Protein AF-A0A926TKH1-F1 (afdb_monomer)

Radius of gyration: 20.92 Å; Cα contacts (8 Å, |Δi|>4): 70; chains: 1; bounding box: 37×32×60 Å

pLDDT: mean 76.55, std 16.15, range [41.06, 94.56]

Solvent-accessible surface area (backbone atoms only — not comparable to full-atom values): 5679 Å² total; per-residue (Å²): 133,83,76,72,71,71,47,83,56,86,65,41,66,34,16,72,54,29,78,77,42,100,89,53,62,32,79,86,45,72,63,39,63,97,58,100,63,67,95,80,71,41,81,30,86,55,44,77,48,49,66,48,42,74,72,59,52,59,76,69,70,61,82,72,78,67,73,84,77,54,90,64,39,46,70,62,87,96,42,83,43,75,62,79,129

Secondary structure (DSSP, 8-state):
---------GGGGGBTT--S-TT---SS-TT--SSSS-TT--B-TTHHHHHHHHHH-GGGTSTTTT----TTEEEETTEEEE---

Structure (mmCIF, N/CA/C/O backbone):
data_AF-A0A926TKH1-F1
#
_entry.id   AF-A0A926TKH1-F1
#
loop_
_atom_site.group_PDB
_atom_site.id
_atom_site.type_symbol
_atom_site.label_atom_id
_atom_site.label_alt_id
_atom_site.label_comp_id
_atom_site.label_asym_id
_atom_site.label_entity_id
_atom_site.label_seq_id
_atom_site.pdbx_PDB_ins_code
_atom_site.Cartn_x
_atom_site.Cartn_y
_atom_site.Cartn_z
_atom_site.occupancy
_atom_site.B_iso_or_equiv
_atom_site.auth_seq_id
_atom_site.auth_comp_id
_atom_site.auth_asym_id
_atom_site.auth_atom_id
_atom_site.pdbx_PDB_model_num
ATOM 1 N N . MET A 1 1 ? -6.624 19.123 21.819 1.00 41.06 1 MET A N 1
ATOM 2 C CA . MET A 1 1 ? -6.931 17.800 21.246 1.00 41.06 1 MET A CA 1
ATOM 3 C C . MET A 1 1 ? -5.745 17.425 20.391 1.00 41.06 1 MET A C 1
ATOM 5 O O . MET A 1 1 ? -5.561 18.021 19.342 1.00 41.06 1 MET A O 1
ATOM 9 N N . THR A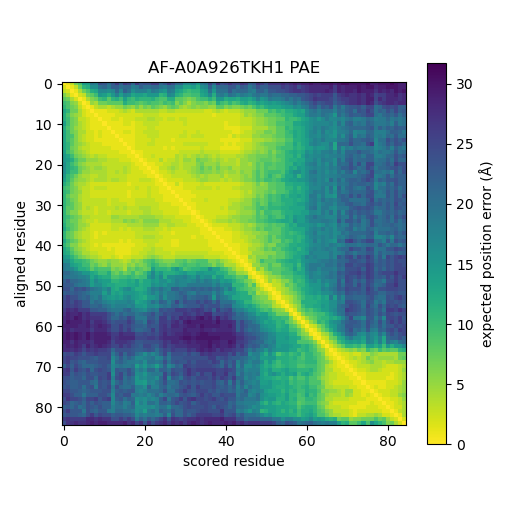 1 2 ? -4.861 16.584 20.914 1.00 51.72 2 THR A N 1
ATOM 10 C CA . THR A 1 2 ? -3.755 16.014 20.144 1.00 51.72 2 THR A CA 1
ATOM 11 C C . THR A 1 2 ? -4.388 15.044 19.160 1.00 51.72 2 THR A C 1
ATOM 13 O O . THR A 1 2 ? -5.032 14.093 19.595 1.00 51.72 2 THR A O 1
ATOM 16 N N .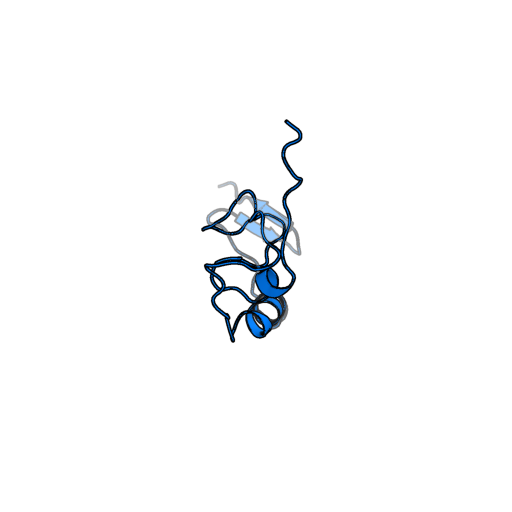 ASP A 1 3 ? -4.291 15.336 17.867 1.00 56.81 3 ASP A N 1
ATOM 17 C CA . ASP A 1 3 ? -4.647 14.378 16.826 1.00 56.81 3 ASP A CA 1
ATOM 18 C C . ASP A 1 3 ? -3.723 13.164 17.016 1.00 56.81 3 ASP A C 1
ATOM 20 O O . ASP A 1 3 ? -2.496 13.345 16.999 1.00 56.81 3 ASP A O 1
ATOM 24 N N . PRO A 1 4 ? -4.243 11.975 17.363 1.00 62.28 4 PRO A N 1
ATOM 25 C CA . PRO A 1 4 ? -3.394 10.811 17.538 1.00 62.28 4 PRO A CA 1
ATOM 26 C C . PRO A 1 4 ? -2.709 10.550 16.202 1.00 62.28 4 PRO A C 1
ATOM 28 O O . PRO A 1 4 ? -3.362 10.405 15.171 1.00 62.28 4 PRO A O 1
ATOM 31 N N . ALA A 1 5 ? -1.376 10.552 16.227 1.00 65.56 5 ALA A N 1
ATOM 32 C CA . ALA A 1 5 ? -0.572 10.259 15.056 1.00 65.56 5 ALA A CA 1
ATOM 33 C C . ALA A 1 5 ? -1.114 9.001 14.368 1.00 65.56 5 ALA A C 1
ATOM 35 O O . ALA A 1 5 ? -1.422 8.018 15.043 1.00 65.56 5 ALA A O 1
ATOM 36 N N . PHE A 1 6 ? -1.232 9.063 13.041 1.00 72.88 6 PHE A N 1
ATOM 37 C CA . PHE A 1 6 ? -1.672 7.958 12.197 1.00 72.88 6 PHE A CA 1
ATOM 38 C C . PHE A 1 6 ? -1.077 6.627 12.686 1.00 72.88 6 PHE A C 1
ATOM 40 O O . PHE A 1 6 ? 0.135 6.409 12.615 1.00 72.88 6 PHE A O 1
ATOM 47 N N . GLN A 1 7 ? -1.936 5.750 13.207 1.00 79.75 7 GLN A N 1
ATOM 48 C CA . GLN A 1 7 ? -1.529 4.459 13.745 1.00 79.75 7 GLN A CA 1
ATOM 49 C C . GLN A 1 7 ? -1.861 3.365 12.737 1.00 79.75 7 GLN A C 1
ATOM 51 O O . GLN A 1 7 ? -3.001 2.918 12.609 1.00 79.75 7 GLN A O 1
ATOM 56 N N . LYS A 1 8 ? -0.834 2.911 12.020 1.00 85.50 8 LYS A N 1
ATOM 57 C CA . LYS A 1 8 ? -0.928 1.712 11.192 1.00 85.50 8 LYS A CA 1
ATOM 58 C C . LYS A 1 8 ? -0.873 0.476 12.089 1.00 85.50 8 LYS A C 1
ATOM 60 O O . LYS A 1 8 ? 0.079 0.305 12.850 1.00 85.50 8 LYS A O 1
ATOM 65 N N . LEU A 1 9 ? -1.880 -0.389 11.997 1.00 90.50 9 LEU A N 1
ATOM 66 C CA . LEU A 1 9 ? -1.887 -1.671 12.702 1.00 90.50 9 LEU A CA 1
ATOM 67 C C . LEU A 1 9 ? -1.026 -2.705 11.952 1.00 90.50 9 LEU A C 1
ATOM 69 O O . LEU A 1 9 ? -0.928 -2.624 10.726 1.00 90.50 9 LEU A O 1
ATOM 73 N N . PRO A 1 10 ? -0.447 -3.713 12.637 1.00 89.50 10 PRO A N 1
ATOM 74 C CA . PRO A 1 10 ? 0.382 -4.736 11.985 1.00 89.50 10 PRO A CA 1
ATOM 75 C C . PRO A 1 10 ? -0.335 -5.492 10.858 1.00 89.50 10 PRO A C 1
ATOM 77 O O . PRO A 1 10 ? 0.275 -5.886 9.871 1.00 89.50 10 PRO A O 1
ATOM 80 N N . GLU A 1 11 ? -1.649 -5.679 10.980 1.00 90.44 11 GLU A N 1
ATOM 81 C CA . GLU A 1 11 ? -2.466 -6.352 9.967 1.00 90.44 11 GLU A CA 1
ATOM 82 C C . GLU A 1 11 ? -2.739 -5.498 8.723 1.00 90.44 11 GLU A C 1
ATOM 84 O O . GLU A 1 11 ? -3.132 -6.041 7.694 1.00 90.44 11 GLU 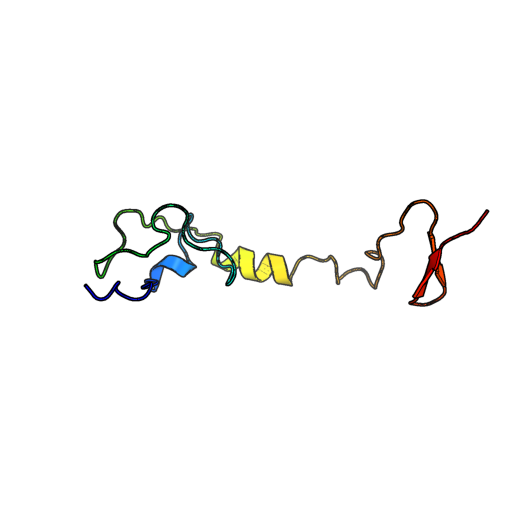A O 1
ATOM 89 N N . CYS A 1 12 ? -2.498 -4.183 8.773 1.00 90.31 12 CYS A N 1
ATOM 90 C CA . CYS A 1 12 ? -2.716 -3.317 7.621 1.00 90.31 12 CYS A CA 1
ATOM 91 C C . CYS A 1 12 ? -1.842 -3.726 6.432 1.00 90.31 12 CYS A C 1
ATOM 93 O O . CYS A 1 12 ? -2.305 -3.615 5.310 1.00 90.31 12 CYS A O 1
ATOM 95 N N . ASP A 1 13 ? -0.621 -4.230 6.628 1.00 86.75 13 ASP A N 1
ATOM 96 C CA . ASP A 1 13 ? 0.269 -4.632 5.520 1.00 86.75 13 ASP A CA 1
ATOM 97 C C . ASP A 1 13 ? -0.261 -5.778 4.651 1.00 86.75 13 ASP A C 1
ATOM 99 O O . ASP A 1 13 ? 0.177 -5.949 3.521 1.00 86.75 13 ASP A O 1
ATOM 103 N N . ARG A 1 14 ? -1.238 -6.525 5.163 1.00 89.19 14 ARG A N 1
ATOM 104 C CA . ARG A 1 14 ? -1.895 -7.642 4.479 1.00 89.19 14 ARG A CA 1
ATOM 105 C C . ARG A 1 14 ? -3.386 -7.386 4.266 1.00 89.19 14 ARG A C 1
ATOM 107 O O . ARG A 1 14 ? -4.156 -8.332 4.169 1.00 89.19 14 ARG A O 1
ATOM 114 N N . CYS A 1 15 ? -3.831 -6.132 4.313 1.00 92.12 15 CYS A N 1
ATOM 115 C CA . CYS A 1 15 ? -5.242 -5.780 4.178 1.00 92.12 15 CYS A CA 1
ATOM 116 C C . CYS A 1 15 ? -5.556 -5.314 2.752 1.00 92.12 15 CYS A C 1
ATOM 118 O O . CYS A 1 15 ? -4.858 -4.442 2.246 1.00 92.12 15 CYS A O 1
ATOM 120 N N . TRP A 1 16 ? -6.671 -5.773 2.171 1.00 91.75 16 TRP A N 1
ATOM 121 C CA . TRP A 1 16 ? -7.172 -5.355 0.844 1.00 91.75 16 TRP A CA 1
ATOM 122 C C . TRP A 1 16 ? -7.250 -3.839 0.647 1.00 91.75 16 TRP A C 1
ATOM 124 O O . TRP A 1 16 ? -7.177 -3.338 -0.471 1.00 91.75 16 TRP A O 1
ATOM 134 N N . PHE A 1 17 ? -7.471 -3.100 1.733 1.00 92.31 17 PHE A N 1
ATOM 135 C CA . PHE A 1 17 ? -7.687 -1.658 1.684 1.00 92.31 17 PHE A CA 1
ATOM 136 C C . PHE A 1 17 ? -6.417 -0.841 1.898 1.00 92.31 17 PHE A C 1
ATOM 138 O O . PHE A 1 17 ? -6.475 0.384 1.809 1.00 92.31 17 PHE A O 1
ATOM 145 N N . ASN A 1 18 ? -5.288 -1.487 2.201 1.00 89.31 18 ASN A N 1
ATOM 146 C CA . ASN A 1 18 ? -4.004 -0.824 2.349 1.00 89.31 18 ASN A CA 1
ATOM 147 C C . ASN A 1 18 ? -3.095 -1.186 1.161 1.00 89.31 18 ASN A C 1
ATOM 149 O O . ASN A 1 18 ? -2.623 -2.315 1.084 1.00 89.31 18 ASN A O 1
ATOM 153 N N . PRO A 1 19 ? -2.776 -0.230 0.278 1.00 81.44 19 PRO A N 1
ATOM 154 C CA . PRO A 1 19 ? -2.066 -0.492 -0.977 1.00 81.44 19 PRO A CA 1
ATOM 155 C C . PRO A 1 19 ? -0.575 -0.844 -0.819 1.00 81.44 19 PRO A C 1
ATOM 157 O O . PRO A 1 19 ? 0.142 -0.903 -1.812 1.00 81.44 19 PRO A O 1
ATOM 160 N N . GLY A 1 20 ? -0.061 -0.994 0.408 1.00 78.38 20 GLY A N 1
ATOM 161 C CA . GLY A 1 20 ? 1.336 -1.377 0.658 1.00 78.38 20 GLY A CA 1
ATOM 162 C C . GLY A 1 20 ? 2.388 -0.358 0.188 1.00 78.38 20 GLY A C 1
ATOM 163 O O . GLY A 1 20 ? 3.579 -0.661 0.198 1.00 78.38 20 GLY A O 1
ATOM 164 N N . SER A 1 21 ? 1.966 0.847 -0.208 1.00 80.06 21 SER A N 1
ATOM 165 C CA . SER A 1 21 ? 2.826 1.924 -0.705 1.00 80.06 21 SER A CA 1
ATOM 166 C C . SER A 1 21 ? 3.085 2.963 0.389 1.00 80.06 21 SER A C 1
ATOM 168 O O . SER A 1 21 ? 2.144 3.362 1.071 1.00 80.06 21 SER A O 1
ATOM 170 N N . PRO A 1 22 ? 4.317 3.481 0.540 1.00 76.06 22 PRO A N 1
ATOM 171 C CA . PRO A 1 22 ? 4.607 4.553 1.495 1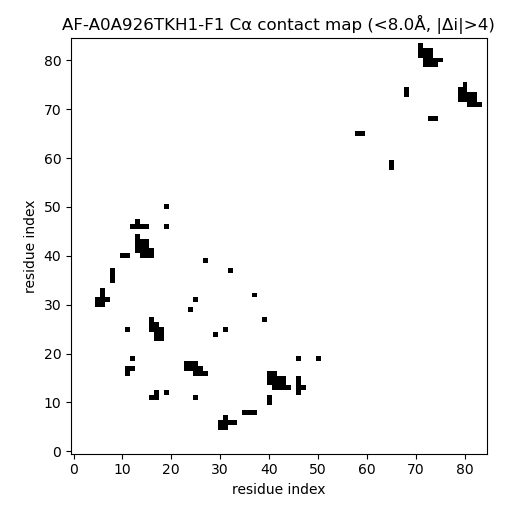.00 76.06 22 PRO A CA 1
ATOM 172 C C . PRO A 1 22 ? 3.946 5.890 1.122 1.00 76.06 22 PRO A C 1
ATOM 174 O O . PRO A 1 22 ? 3.903 6.800 1.947 1.00 76.06 22 PRO A O 1
ATOM 177 N N . TYR A 1 23 ? 3.440 6.019 -0.108 1.00 80.50 23 TYR A N 1
ATOM 178 C CA . TYR A 1 23 ? 2.804 7.236 -0.614 1.00 80.50 23 TYR A CA 1
ATOM 179 C C . TYR A 1 23 ? 1.275 7.200 -0.551 1.00 80.50 23 TYR A C 1
ATOM 181 O O . TYR A 1 23 ? 0.633 8.219 -0.798 1.00 80.50 23 TYR A O 1
ATOM 189 N N . LEU A 1 24 ? 0.682 6.044 -0.250 1.00 83.56 24 LEU A N 1
ATOM 190 C CA . LEU A 1 24 ? -0.764 5.854 -0.224 1.00 83.56 24 LEU A CA 1
ATOM 191 C C . LEU A 1 24 ? -1.189 5.280 1.131 1.00 83.56 24 LEU A C 1
ATOM 193 O O . LEU A 1 24 ? -0.472 4.498 1.744 1.00 83.56 24 LEU A O 1
ATOM 197 N N . CYS A 1 25 ? -2.366 5.676 1.606 1.00 85.75 25 CYS A N 1
ATOM 198 C CA . CYS A 1 25 ? -2.915 5.222 2.883 1.00 85.75 25 CYS A CA 1
ATOM 199 C C . CYS A 1 25 ? -4.125 4.301 2.679 1.00 85.75 25 CYS A C 1
ATOM 201 O O . CYS A 1 25 ? -4.593 4.099 1.557 1.00 85.75 25 CYS A O 1
ATOM 203 N N . CYS A 1 26 ? -4.630 3.738 3.781 1.00 90.12 26 CYS A N 1
ATOM 204 C CA . CYS A 1 26 ? -5.849 2.937 3.773 1.00 90.12 26 CYS A CA 1
ATOM 205 C C . CYS A 1 26 ? -7.037 3.754 3.247 1.00 90.12 26 CYS A C 1
ATOM 207 O O . CYS A 1 26 ? -7.321 4.832 3.769 1.00 90.12 26 CYS A O 1
ATOM 209 N N . SER A 1 27 ? -7.773 3.222 2.268 1.00 91.56 27 SER A N 1
ATOM 210 C CA . SER A 1 27 ? -8.911 3.932 1.663 1.00 91.56 27 SER A CA 1
ATOM 211 C C . SER A 1 27 ? -10.127 4.052 2.586 1.00 91.56 27 SER A C 1
ATOM 213 O O . SER A 1 27 ? -10.976 4.913 2.370 1.00 91.56 27 SER A O 1
ATOM 215 N N . VAL A 1 28 ? -10.235 3.180 3.593 1.00 94.31 28 VAL A N 1
ATOM 216 C CA . VAL A 1 28 ? -11.360 3.157 4.545 1.00 94.31 28 VAL A CA 1
ATOM 217 C C . VAL A 1 28 ? -11.072 4.040 5.762 1.00 94.31 28 VAL A C 1
ATOM 219 O O . VAL A 1 28 ? -11.947 4.772 6.213 1.00 94.31 28 VAL A O 1
ATOM 222 N N . HIS A 1 29 ? -9.830 4.010 6.256 1.00 91.56 29 HIS A N 1
ATOM 223 C CA . HIS A 1 29 ? -9.393 4.722 7.464 1.00 91.56 29 HIS A CA 1
ATOM 224 C C . HIS A 1 29 ? -8.120 5.538 7.189 1.00 91.56 29 HIS A C 1
ATOM 226 O O . HIS A 1 29 ? -7.041 5.162 7.657 1.00 91.56 29 HIS A O 1
ATOM 232 N N . PRO A 1 30 ? -8.203 6.652 6.437 1.00 86.81 30 PRO A N 1
ATOM 233 C CA . PRO A 1 30 ? -7.028 7.436 6.041 1.00 86.81 30 PRO A CA 1
ATOM 234 C C . PRO A 1 30 ? -6.303 8.088 7.229 1.00 86.81 30 PRO A C 1
ATOM 236 O O . PRO A 1 30 ? -5.107 8.351 7.154 1.00 86.81 30 PRO A O 1
ATOM 239 N N . THR A 1 31 ? -7.000 8.307 8.347 1.00 86.56 31 THR A N 1
ATOM 240 C CA . THR A 1 31 ? -6.434 8.838 9.601 1.00 86.56 31 THR A CA 1
ATOM 241 C C . THR A 1 31 ? -6.059 7.745 10.607 1.00 86.56 31 THR A C 1
ATOM 243 O O . THR A 1 31 ? -5.626 8.049 11.714 1.00 86.56 31 THR A O 1
ATOM 246 N N . GLY A 1 32 ? -6.216 6.468 10.246 1.00 87.06 32 GLY A N 1
ATOM 247 C CA . GLY A 1 32 ? -6.060 5.343 11.166 1.00 87.06 32 GLY A CA 1
ATOM 248 C C . GLY A 1 32 ? -7.273 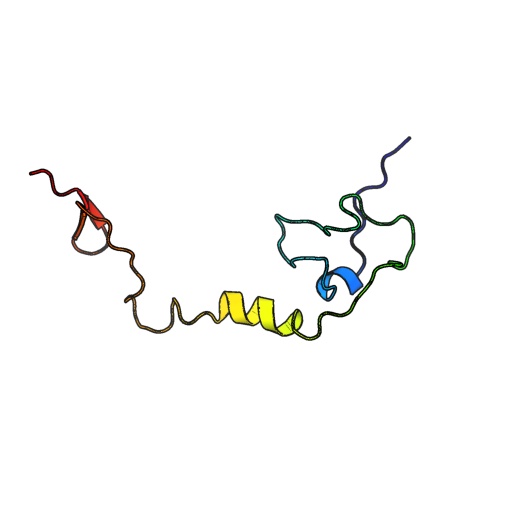5.129 12.079 1.00 87.06 32 GLY A C 1
ATOM 249 O O . GLY A 1 32 ? -8.161 5.977 12.199 1.00 87.06 32 GLY A O 1
ATOM 250 N N . VAL A 1 33 ? -7.315 3.958 12.713 1.00 89.81 33 VAL A N 1
ATOM 251 C CA . VAL A 1 33 ? -8.358 3.569 13.675 1.00 89.81 33 VAL A CA 1
ATOM 252 C C . VAL A 1 33 ? -7.894 3.845 15.108 1.00 89.81 33 VAL A C 1
ATOM 254 O O . VAL A 1 33 ? -6.702 3.812 15.393 1.00 89.81 33 VAL A O 1
ATOM 257 N N . GLN A 1 34 ? -8.833 4.101 16.022 1.00 86.75 34 GLN A N 1
ATOM 258 C CA . GLN A 1 34 ? -8.539 4.413 17.435 1.00 86.75 34 GLN A CA 1
ATOM 259 C C . GLN A 1 34 ? -8.434 3.167 18.336 1.00 86.75 34 GLN A C 1
ATOM 261 O O . GLN A 1 34 ? -8.258 3.280 19.547 1.00 86.75 34 GLN A O 1
ATOM 266 N N . SER A 1 35 ? -8.595 1.977 17.761 1.00 85.50 35 SER A N 1
ATOM 267 C CA . SER A 1 35 ? -8.561 0.682 18.444 1.00 85.50 35 SER A CA 1
ATOM 268 C C . SER A 1 35 ? -7.283 -0.090 18.125 1.00 85.50 35 SER A C 1
ATOM 270 O O . SER A 1 35 ? -6.573 0.199 17.167 1.00 85.50 35 SER A O 1
ATOM 272 N N . ASP A 1 36 ? -7.022 -1.135 18.906 1.00 90.38 36 ASP A N 1
ATOM 273 C CA . ASP A 1 36 ? -5.951 -2.109 18.671 1.00 90.38 36 ASP A CA 1
ATOM 274 C C . ASP A 1 36 ? -6.258 -3.103 17.531 1.00 90.38 36 ASP A C 1
ATOM 276 O O . ASP A 1 36 ? -5.406 -3.913 17.168 1.00 90.38 36 ASP A O 1
ATOM 280 N N . ARG A 1 37 ? -7.472 -3.049 16.969 1.00 91.31 37 ARG A N 1
ATOM 281 C CA . ARG A 1 37 ? -7.959 -3.899 15.871 1.00 91.31 37 ARG A CA 1
ATOM 282 C C . ARG A 1 37 ? -8.735 -3.079 14.853 1.00 91.31 37 ARG A C 1
ATOM 284 O O . ARG A 1 37 ? -9.482 -2.182 15.249 1.00 91.31 37 ARG A O 1
ATOM 291 N N . CYS A 1 38 ? -8.617 -3.399 13.567 1.00 92.81 38 CYS A N 1
ATOM 292 C CA . CYS A 1 38 ? -9.403 -2.739 12.529 1.00 92.81 38 CYS A CA 1
ATOM 293 C C . CYS A 1 38 ? -10.744 -3.470 12.317 1.00 92.81 38 CYS A C 1
ATOM 295 O O . CYS A 1 38 ? -10.739 -4.667 12.023 1.00 92.81 38 CYS A O 1
ATOM 297 N N . PRO A 1 39 ? -11.900 -2.786 12.411 1.00 94.06 39 PRO A N 1
ATOM 298 C CA . PRO A 1 39 ? -13.200 -3.412 12.151 1.00 94.06 39 PRO A CA 1
ATOM 299 C C . PRO A 1 39 ? -13.396 -3.805 10.677 1.00 94.06 39 PRO A C 1
ATOM 301 O O . PRO A 1 39 ? -14.198 -4.686 10.382 1.00 94.06 39 PRO A O 1
ATOM 304 N N . ASP A 1 40 ? -12.643 -3.182 9.767 1.00 94.56 40 ASP A N 1
ATOM 305 C CA . ASP A 1 40 ? -12.724 -3.393 8.319 1.00 94.56 40 ASP A CA 1
ATOM 306 C C . ASP A 1 40 ? -11.559 -4.227 7.768 1.00 94.56 40 ASP A C 1
ATOM 308 O O . ASP A 1 40 ? -11.356 -4.282 6.554 1.00 94.56 40 ASP A O 1
ATOM 312 N N . PHE A 1 41 ? -10.770 -4.869 8.639 1.00 94.25 41 PHE A N 1
ATOM 313 C CA . PHE A 1 41 ? -9.674 -5.728 8.202 1.00 94.25 41 PHE A CA 1
ATOM 314 C C . PHE A 1 41 ? -10.191 -6.853 7.297 1.00 94.25 41 PHE A C 1
ATOM 316 O O . PHE A 1 41 ? -11.075 -7.628 7.668 1.00 94.25 41 PHE A O 1
ATOM 323 N N . ARG A 1 42 ? -9.606 -6.950 6.102 1.00 94.00 42 ARG A N 1
ATOM 324 C CA . ARG A 1 42 ? -9.841 -8.037 5.151 1.00 94.00 42 ARG A CA 1
ATOM 325 C C . ARG A 1 42 ? -8.509 -8.506 4.616 1.00 94.00 42 ARG A C 1
ATOM 327 O O . ARG A 1 42 ? -7.825 -7.742 3.943 1.00 94.00 42 ARG A O 1
ATOM 334 N N . GLU A 1 43 ? -8.158 -9.744 4.930 1.00 91.81 43 GLU A N 1
ATOM 335 C CA . GLU A 1 43 ? -6.881 -10.314 4.526 1.00 91.81 43 GLU A CA 1
ATOM 336 C C . GLU A 1 43 ? -6.778 -10.420 3.003 1.00 91.81 43 GLU A C 1
ATOM 338 O O . GLU A 1 43 ? -7.636 -11.004 2.338 1.00 91.81 43 GLU A O 1
ATOM 343 N N . ASP A 1 44 ? -5.724 -9.827 2.461 1.00 86.81 44 ASP A N 1
ATOM 344 C CA . ASP A 1 44 ? -5.295 -9.995 1.087 1.00 86.81 44 ASP A CA 1
ATOM 345 C C . ASP A 1 44 ? -4.224 -11.079 1.048 1.00 86.81 44 ASP A C 1
ATOM 347 O O . ASP A 1 44 ? -3.053 -10.843 1.351 1.00 86.81 44 ASP A O 1
ATOM 351 N N . ALA A 1 45 ? -4.644 -12.289 0.682 1.00 77.31 45 ALA A N 1
ATOM 352 C CA . ALA A 1 45 ? -3.739 -13.419 0.516 1.00 77.31 45 ALA A CA 1
ATOM 353 C C . ALA A 1 45 ? -2.678 -13.168 -0.573 1.00 77.31 45 ALA A C 1
ATOM 355 O O . ALA A 1 45 ? -1.622 -13.791 -0.525 1.00 77.31 45 ALA A O 1
ATOM 356 N N . ALA A 1 46 ? -2.931 -12.251 -1.515 1.00 72.81 46 ALA A N 1
ATOM 357 C CA . ALA A 1 46 ? -1.999 -11.885 -2.575 1.00 72.81 46 ALA A CA 1
ATOM 358 C C . ALA A 1 46 ? -1.072 -10.716 -2.194 1.00 72.81 46 ALA A C 1
ATOM 360 O O . ALA A 1 46 ? -0.088 -10.480 -2.891 1.00 72.81 46 ALA A O 1
ATOM 361 N N . ALA A 1 47 ? -1.309 -9.998 -1.088 1.00 66.44 47 ALA A N 1
ATOM 362 C CA . ALA A 1 47 ? -0.478 -8.849 -0.703 1.00 66.44 47 ALA A CA 1
ATOM 363 C C . ALA A 1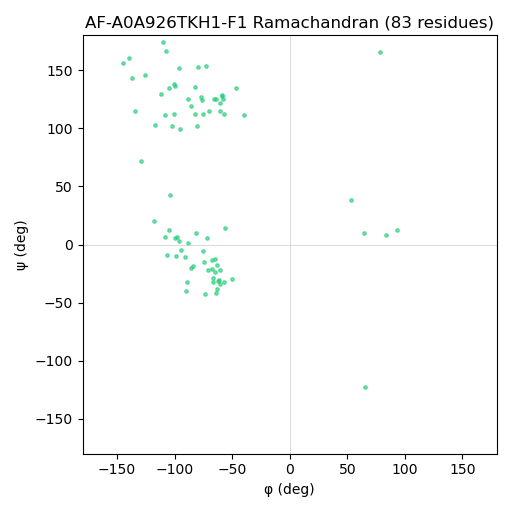 47 ? 0.992 -9.227 -0.433 1.00 66.44 47 ALA A C 1
ATOM 365 O O . ALA A 1 47 ? 1.897 -8.439 -0.708 1.00 66.44 47 ALA A O 1
ATOM 366 N N . ALA A 1 48 ? 1.249 -10.450 0.048 1.00 60.97 48 ALA A N 1
ATOM 367 C CA . ALA A 1 48 ? 2.611 -10.971 0.202 1.00 60.97 48 A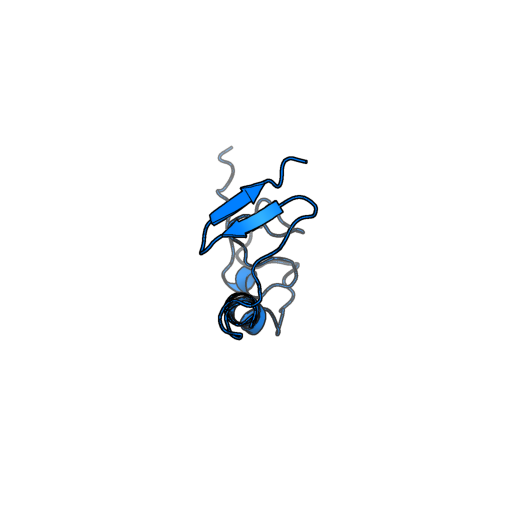LA A CA 1
ATOM 368 C C . ALA A 1 48 ? 3.325 -11.182 -1.150 1.00 60.97 48 ALA A C 1
ATOM 370 O O . ALA A 1 48 ? 4.551 -11.062 -1.229 1.00 60.97 48 ALA A O 1
ATOM 371 N N . ASP A 1 49 ? 2.559 -11.460 -2.205 1.00 58.03 49 ASP A N 1
ATOM 372 C CA . ASP A 1 49 ? 3.062 -11.706 -3.554 1.00 58.03 49 ASP A CA 1
ATOM 373 C C . ASP A 1 49 ? 3.167 -10.410 -4.369 1.00 58.03 49 ASP A C 1
ATOM 375 O O . ASP A 1 49 ? 4.124 -10.258 -5.118 1.00 58.03 49 ASP A O 1
ATOM 379 N N . GLN A 1 50 ? 2.299 -9.414 -4.155 1.00 56.66 50 GLN A N 1
ATOM 380 C CA . GLN A 1 50 ? 2.314 -8.145 -4.903 1.00 56.66 50 GLN A CA 1
ATOM 381 C C . GLN A 1 50 ? 3.593 -7.314 -4.709 1.00 56.66 50 GLN A C 1
ATOM 383 O O . GLN A 1 50 ? 4.099 -6.729 -5.666 1.00 56.66 50 GLN A O 1
ATOM 388 N N . GLN A 1 51 ? 4.166 -7.267 -3.497 1.00 55.25 51 GLN A N 1
ATOM 389 C CA . GLN A 1 51 ? 5.460 -6.595 -3.282 1.00 55.25 51 GLN A CA 1
ATOM 390 C C . GLN A 1 51 ? 6.604 -7.314 -4.005 1.00 55.25 51 GLN A C 1
ATOM 392 O O . GLN A 1 51 ? 7.559 -6.676 -4.455 1.00 55.25 51 GLN A O 1
ATOM 397 N N . ARG A 1 52 ? 6.504 -8.642 -4.130 1.00 52.28 52 ARG A N 1
ATOM 398 C CA . ARG A 1 52 ? 7.438 -9.434 -4.924 1.00 52.28 52 ARG A CA 1
ATOM 399 C C . ARG A 1 52 ? 7.194 -9.226 -6.403 1.00 52.28 52 ARG A C 1
ATOM 401 O O . ARG A 1 52 ? 8.175 -9.017 -7.086 1.00 52.28 52 ARG A O 1
ATOM 408 N N . GLU A 1 53 ? 5.954 -9.198 -6.879 1.00 55.00 53 GLU A N 1
ATOM 409 C CA . GLU A 1 53 ? 5.615 -8.951 -8.282 1.00 55.00 53 GLU A CA 1
ATOM 410 C C . GLU A 1 53 ? 6.027 -7.556 -8.735 1.00 55.00 53 GLU A C 1
ATOM 412 O O . GLU A 1 53 ? 6.623 -7.453 -9.788 1.00 55.00 53 GLU A O 1
ATOM 417 N N . PHE A 1 54 ? 5.848 -6.486 -7.956 1.00 55.09 54 PHE A N 1
ATOM 418 C CA . PHE A 1 54 ? 6.332 -5.158 -8.370 1.00 55.09 54 PHE A CA 1
ATOM 419 C C . PHE A 1 54 ? 7.866 -5.113 -8.534 1.00 55.09 54 PHE A C 1
ATOM 421 O O . PHE A 1 54 ? 8.381 -4.409 -9.399 1.00 55.09 54 PHE A O 1
ATOM 428 N N . MET A 1 55 ? 8.599 -5.903 -7.740 1.00 52.44 55 MET A N 1
ATOM 429 C CA . MET A 1 55 ? 10.054 -6.099 -7.859 1.00 52.44 55 MET A CA 1
ATOM 430 C C . MET A 1 55 ? 10.452 -7.198 -8.863 1.00 52.44 55 MET A C 1
ATOM 432 O O . MET A 1 55 ? 11.598 -7.233 -9.305 1.00 52.44 55 MET A O 1
ATOM 436 N N . ALA A 1 56 ? 9.534 -8.105 -9.191 1.00 52.72 56 ALA A N 1
ATOM 437 C CA . ALA A 1 56 ? 9.709 -9.261 -10.069 1.00 52.72 56 ALA A CA 1
ATOM 438 C C . ALA A 1 56 ? 8.997 -9.083 -11.414 1.00 52.72 56 ALA A C 1
ATOM 440 O O . ALA A 1 56 ? 8.984 -10.010 -12.221 1.00 52.72 56 ALA A O 1
ATOM 441 N N . LEU A 1 57 ? 8.442 -7.896 -11.679 1.00 48.88 57 LEU A N 1
ATOM 442 C CA . LEU A 1 57 ? 8.046 -7.485 -13.006 1.00 48.88 57 LEU A CA 1
ATOM 443 C C . LEU A 1 57 ? 9.307 -7.590 -13.852 1.00 48.88 57 LEU A C 1
ATOM 445 O O . LEU A 1 57 ? 10.265 -6.831 -13.703 1.00 48.88 57 LEU A O 1
ATOM 449 N N . GLU A 1 58 ? 9.266 -8.547 -14.765 1.00 45.25 58 GLU A N 1
ATOM 450 C CA . GLU A 1 58 ? 10.233 -8.846 -15.814 1.00 45.25 58 GLU A CA 1
ATOM 451 C C . GLU A 1 58 ? 10.521 -7.658 -16.756 1.00 45.25 58 GLU A C 1
ATOM 453 O O . GLU A 1 58 ? 11.156 -7.824 -17.790 1.00 45.25 58 GLU A O 1
ATOM 458 N N . TRP A 1 59 ? 10.135 -6.428 -16.403 1.00 50.34 59 TRP A N 1
ATOM 459 C CA . TRP A 1 59 ? 10.509 -5.200 -17.104 1.00 50.34 59 TRP A CA 1
ATOM 460 C C . TRP A 1 59 ? 12.026 -4.917 -17.043 1.00 50.34 59 TRP A C 1
ATOM 462 O O . TRP A 1 59 ? 12.544 -4.121 -17.821 1.00 50.34 59 TRP A O 1
ATOM 472 N N . VAL A 1 60 ? 12.754 -5.636 -16.177 1.00 49.75 60 VAL A N 1
ATOM 473 C CA . VAL A 1 60 ? 14.230 -5.698 -16.122 1.00 49.75 60 VAL A CA 1
ATOM 474 C C . VAL A 1 60 ? 14.812 -7.022 -16.641 1.00 49.75 60 VAL A C 1
ATOM 476 O O . VAL A 1 60 ? 16.029 -7.135 -16.781 1.00 49.75 60 VAL A O 1
ATOM 479 N N . ALA A 1 61 ? 13.982 -8.034 -16.912 1.00 47.25 61 ALA A N 1
ATOM 480 C CA . ALA A 1 61 ? 14.452 -9.397 -17.174 1.00 47.25 61 ALA A CA 1
ATOM 481 C C . ALA A 1 61 ? 14.882 -9.631 -18.632 1.00 47.25 61 ALA A C 1
ATOM 483 O O . ALA A 1 61 ? 15.664 -10.541 -18.891 1.00 47.25 61 ALA A O 1
ATOM 484 N N . ASP A 1 62 ? 14.454 -8.773 -19.563 1.00 48.09 62 ASP A N 1
ATOM 485 C CA . ASP A 1 62 ? 14.721 -8.930 -20.999 1.00 48.09 62 ASP A CA 1
ATOM 486 C C . ASP A 1 62 ? 15.812 -7.971 -21.514 1.00 48.09 62 ASP A C 1
ATOM 488 O O . ASP A 1 62 ? 15.694 -7.340 -22.566 1.00 48.09 62 ASP A O 1
ATOM 492 N N . GLY A 1 63 ? 16.887 -7.817 -20.732 1.00 50.34 63 GLY A N 1
ATOM 493 C CA . GLY A 1 63 ? 18.152 -7.234 -21.197 1.00 50.34 63 GLY A CA 1
ATOM 494 C C . GLY A 1 63 ? 18.050 -5.861 -21.878 1.00 50.34 63 GLY A C 1
ATOM 495 O O . GLY A 1 63 ? 18.757 -5.624 -22.854 1.00 50.34 63 GLY A O 1
ATOM 496 N N . GLY A 1 64 ? 17.175 -4.970 -21.396 1.00 50.12 64 GLY A N 1
ATOM 497 C CA . GLY A 1 64 ? 17.091 -3.581 -21.872 1.00 50.12 64 GLY A CA 1
ATOM 498 C C . GLY A 1 64 ? 16.092 -3.298 -23.002 1.00 50.12 64 GLY A C 1
ATOM 499 O O . GLY A 1 64 ? 16.109 -2.203 -23.551 1.00 50.12 64 GLY A O 1
ATOM 500 N N . LYS A 1 65 ? 15.179 -4.217 -23.342 1.00 52.50 65 LYS A N 1
ATOM 501 C CA . LYS A 1 65 ? 14.133 -3.982 -24.369 1.00 52.50 65 LYS A CA 1
ATOM 502 C C . LYS A 1 65 ? 12.899 -3.204 -23.873 1.00 52.50 65 LYS A C 1
ATOM 504 O O . LYS A 1 65 ? 11.890 -3.151 -24.566 1.00 52.50 65 LYS A O 1
ATOM 509 N N . GLY A 1 66 ? 12.956 -2.636 -22.668 1.00 54.34 66 GLY A N 1
ATOM 510 C CA . GLY A 1 66 ? 11.879 -1.837 -22.067 1.00 54.34 66 GLY A CA 1
ATOM 511 C C . GLY A 1 66 ? 12.055 -0.324 -22.216 1.00 54.34 66 GLY A C 1
ATOM 512 O O . GLY A 1 66 ? 11.307 0.432 -21.598 1.00 54.34 66 GLY A O 1
ATOM 513 N N . LEU A 1 67 ? 13.056 0.133 -22.972 1.00 65.00 67 LEU A N 1
ATOM 514 C CA . LEU A 1 67 ? 13.324 1.558 -23.119 1.00 65.00 67 LEU A CA 1
ATOM 515 C C . LEU A 1 67 ? 12.282 2.177 -24.064 1.00 65.00 67 LEU A C 1
ATOM 517 O O . LEU A 1 67 ? 12.200 1.825 -25.236 1.00 65.00 67 LEU A O 1
ATOM 521 N N . TRP A 1 68 ? 11.423 3.035 -23.520 1.00 75.81 68 TRP A N 1
ATOM 522 C CA . TRP A 1 68 ? 10.326 3.669 -24.251 1.00 75.81 68 TRP A CA 1
ATOM 523 C C . TRP A 1 68 ? 10.845 4.617 -25.342 1.00 75.81 68 TRP A C 1
ATOM 525 O O . TRP A 1 68 ? 11.570 5.552 -25.023 1.00 75.81 68 TRP A O 1
ATOM 535 N N . GLU A 1 69 ? 10.428 4.428 -26.597 1.00 75.81 69 GLU A N 1
ATOM 536 C CA . GLU A 1 69 ? 10.746 5.327 -27.717 1.00 75.81 69 GLU A CA 1
ATOM 537 C C . GLU A 1 69 ? 9.555 6.263 -28.022 1.00 75.81 69 GLU A C 1
ATOM 539 O O . GLU A 1 69 ? 8.504 5.786 -28.456 1.00 75.81 69 GLU A O 1
ATOM 544 N N . PRO A 1 70 ? 9.667 7.584 -27.788 1.00 81.31 70 PRO A N 1
ATOM 545 C CA . PRO A 1 70 ? 8.650 8.548 -28.207 1.00 81.31 70 PRO A CA 1
ATOM 546 C C . PRO A 1 70 ? 8.632 8.789 -29.713 1.00 81.31 70 PRO A C 1
ATOM 548 O O . PRO A 1 70 ? 9.673 8.812 -30.366 1.00 81.31 70 PRO A O 1
ATOM 551 N N . ASP A 1 71 ? 7.467 9.181 -30.228 1.00 88.44 71 ASP A N 1
ATOM 552 C CA . ASP A 1 71 ? 7.373 9.818 -31.541 1.00 88.44 71 ASP A CA 1
ATOM 553 C C . ASP A 1 71 ? 8.219 11.105 -31.579 1.00 88.44 71 ASP A C 1
ATOM 555 O O . ASP A 1 71 ? 8.081 11.992 -30.733 1.00 88.44 71 ASP A O 1
ATOM 559 N N . GLY A 1 72 ? 9.095 11.219 -32.581 1.00 90.31 72 GLY A N 1
ATOM 560 C CA . GLY A 1 72 ? 9.944 12.399 -32.782 1.00 90.31 72 GLY A CA 1
ATOM 561 C C . GLY A 1 72 ? 11.233 12.429 -31.954 1.00 90.31 72 GLY A C 1
ATOM 562 O O . GLY A 1 72 ? 11.939 13.436 -31.978 1.00 90.31 72 GLY A O 1
ATOM 563 N N . ALA A 1 73 ? 11.591 11.349 -31.258 1.00 89.88 73 ALA A N 1
ATOM 564 C CA . ALA A 1 73 ? 12.913 11.208 -30.653 1.00 89.88 73 ALA A CA 1
ATOM 565 C C . ALA A 1 73 ? 13.448 9.781 -30.816 1.00 89.88 73 ALA A C 1
ATOM 567 O O . ALA A 1 73 ? 12.701 8.845 -31.077 1.00 89.88 73 ALA A O 1
ATOM 568 N N . SER A 1 74 ? 14.757 9.613 -30.684 1.00 88.12 74 SER A N 1
ATOM 569 C CA . SER A 1 74 ? 15.408 8.303 -30.748 1.00 88.12 74 SER A CA 1
ATOM 570 C C . SER A 1 74 ? 16.587 8.240 -29.791 1.00 88.12 74 SER A C 1
ATOM 572 O O . SER A 1 74 ? 17.147 9.272 -29.423 1.00 88.12 74 SER A O 1
ATOM 574 N N . TYR A 1 75 ? 16.966 7.036 -29.371 1.00 86.94 75 TYR A N 1
ATOM 575 C CA . TYR A 1 75 ? 18.145 6.859 -28.531 1.00 86.94 75 TYR A CA 1
ATOM 576 C C . TYR A 1 75 ? 19.430 6.828 -29.362 1.00 86.94 75 TYR A C 1
ATOM 578 O O . TYR A 1 75 ? 19.525 6.124 -30.368 1.00 86.94 75 TYR A O 1
ATOM 586 N N . TYR A 1 76 ? 20.450 7.548 -28.899 1.00 85.12 76 TYR A N 1
ATOM 587 C CA . TYR A 1 76 ? 21.829 7.433 -29.358 1.00 85.12 76 TYR A CA 1
ATOM 588 C C . TYR A 1 76 ? 22.696 6.970 -28.182 1.00 85.12 76 TYR A C 1
ATOM 590 O O . TYR A 1 76 ? 23.011 7.738 -27.273 1.00 85.12 76 TYR A O 1
ATOM 598 N N . GLY A 1 77 ? 23.053 5.683 -28.173 1.00 85.12 77 GLY A N 1
ATOM 599 C CA . GLY A 1 77 ? 23.602 5.046 -26.974 1.00 85.12 77 GLY A CA 1
ATOM 600 C C . GLY A 1 77 ? 22.543 4.998 -25.871 1.00 85.12 77 GLY A C 1
ATOM 601 O O . GLY A 1 77 ? 21.457 4.476 -26.102 1.00 85.12 77 GLY A O 1
ATOM 602 N N . ASP A 1 78 ? 22.852 5.586 -24.714 1.00 82.62 78 ASP A N 1
ATOM 603 C CA . ASP A 1 78 ? 21.942 5.671 -23.561 1.00 82.62 78 ASP A CA 1
ATOM 604 C C . ASP A 1 78 ? 21.232 7.042 -23.452 1.00 82.62 78 ASP A C 1
ATOM 606 O O . ASP A 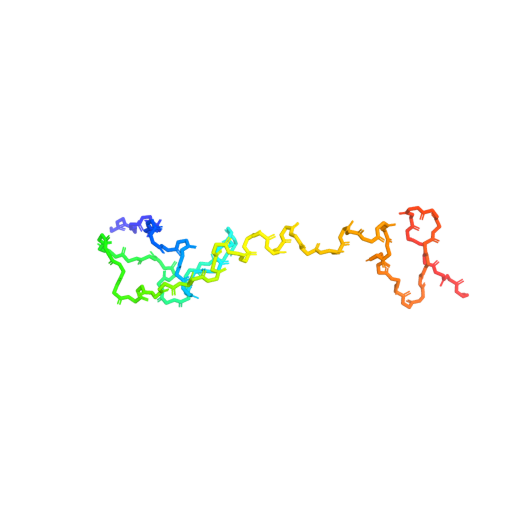1 78 ? 20.529 7.307 -22.476 1.00 82.62 78 ASP A O 1
ATOM 610 N N . GLU A 1 79 ? 21.418 7.938 -24.430 1.00 85.94 79 GLU A N 1
ATOM 611 C CA . GLU A 1 79 ? 20.848 9.292 -24.433 1.00 85.94 79 GLU A CA 1
ATOM 612 C C . GLU A 1 79 ? 19.666 9.408 -25.405 1.00 85.94 79 GLU A C 1
ATOM 614 O O . GLU A 1 79 ? 19.747 8.957 -26.546 1.00 85.94 79 GLU A O 1
ATOM 619 N N . LEU A 1 80 ? 18.570 10.035 -24.966 1.00 88.12 80 LEU A N 1
ATOM 620 C CA . LEU A 1 80 ? 17.403 10.319 -25.804 1.00 88.12 80 LEU A CA 1
ATOM 621 C C . LEU A 1 80 ? 17.608 11.636 -26.568 1.00 88.12 80 LEU A C 1
ATOM 623 O O . LEU A 1 80 ? 17.718 12.700 -25.960 1.00 88.12 80 LEU A O 1
ATOM 627 N N . VAL A 1 81 ? 17.610 11.570 -27.898 1.00 91.94 81 VAL A N 1
ATOM 628 C CA . VAL A 1 81 ? 17.849 12.702 -28.802 1.00 91.94 81 VAL A CA 1
ATOM 629 C C . VAL A 1 81 ? 16.570 13.053 -29.560 1.00 91.94 81 VAL A C 1
ATOM 631 O O . VAL A 1 81 ? 15.943 12.186 -30.167 1.00 91.94 81 VAL A O 1
ATOM 634 N N . ILE A 1 82 ? 16.189 14.335 -29.551 1.00 92.44 82 ILE A N 1
ATOM 635 C CA . ILE A 1 82 ? 15.028 14.847 -30.294 1.00 92.44 82 ILE A CA 1
ATOM 636 C C . ILE A 1 82 ? 15.381 14.981 -31.779 1.00 92.44 82 ILE A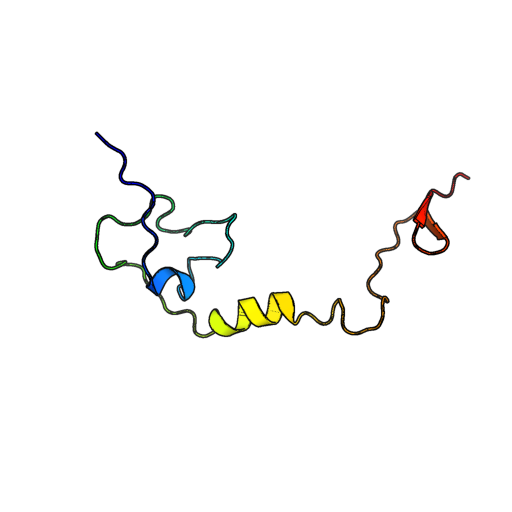 C 1
ATOM 638 O O . ILE A 1 82 ? 16.350 15.654 -32.133 1.00 92.44 82 ILE A O 1
ATOM 642 N N . ASN A 1 83 ? 14.565 14.385 -32.645 1.00 88.25 83 ASN A N 1
ATOM 643 C CA . ASN A 1 83 ? 14.710 14.496 -34.089 1.00 88.25 83 ASN A CA 1
ATOM 644 C C . ASN A 1 83 ? 14.103 15.831 -34.534 1.00 88.25 83 ASN A C 1
ATOM 646 O O . ASN A 1 83 ? 12.885 15.980 -34.599 1.00 88.25 83 ASN A O 1
ATOM 650 N N . THR A 1 84 ? 14.944 16.827 -34.802 1.00 81.38 84 THR A N 1
ATOM 651 C CA . THR A 1 84 ? 14.504 18.068 -35.448 1.00 81.38 84 THR A CA 1
ATOM 652 C C . THR A 1 84 ? 14.450 17.835 -36.956 1.00 81.38 84 THR A C 1
ATOM 654 O O . THR A 1 84 ? 15.502 17.620 -37.561 1.00 81.38 84 THR A O 1
ATOM 657 N N . GLU A 1 85 ? 13.250 17.838 -37.539 1.00 68.62 85 GLU A N 1
ATOM 658 C CA . GLU A 1 85 ? 13.060 17.944 -38.998 1.00 68.62 85 GLU A CA 1
ATOM 659 C C . GLU A 1 85 ? 13.568 19.286 -39.549 1.00 68.62 85 GLU A C 1
ATOM 661 O O . GLU A 1 85 ? 13.447 20.313 -38.836 1.00 68.62 85 GLU A O 1
#

Sequence (85 aa):
MTDPAFQKLPECDRCWFNPGSPYLCCSVHPTGVQSDRCPDFREDAAAADQQREFMALEWVADGGKGLWEPDGASYYGDELVINTE

Foldseek 3Di:
DPLPQQDDAPLLLQFPQQPNDPVDGRPVCRSHDPDNDDPRGDGRPCSVVVVVCVVVVCCVVPPPPNDDDDDQWDDDDNDIGGNDD

Mean predicted aligned error: 13.62 Å